Protein AF-A0A6A5RHP3-F1 (afdb_monomer)

Nearest PDB structures (foldseek):
  4u7b-assembly2_G-2  TM=4.394E-01  e=2.189E+00  Drosophila mauritiana
  4r79-assembly1_B  TM=4.518E-01  e=3.927E+00  Drosophila mauritiana
  4zm8-assembly2_C  TM=3.764E-01  e=1.802E+00  Ixodes scapularis
  3hot-assembly1_B  TM=4.036E-01  e=3.029E+00  Drosophila mauritiana
  4zm8-assembly2_D  TM=2.790E-01  e=7.261E-01  Ixodes scapularis

Solvent-accessible surface area (backbone atoms only — not comparable to full-atom values): 5475 Å² total; per-residue (Å²): 109,70,67,60,52,26,63,76,68,71,54,48,49,79,76,36,71,51,75,49,78,50,74,46,79,50,55,72,89,58,91,67,85,79,82,90,59,97,64,84,64,97,72,76,79,87,64,81,62,84,68,58,44,63,36,34,40,40,41,39,41,28,69,66,75,47,68,55,86,65,49,78,47,68,77,84,78,89,86,77,79,135

Organism: NCBI:txid1150837

Foldseek 3Di:
DVVVVCVVVVPDLQNAKDKDKDKDKDFDPDQDDDDPDPDDDPDGDRDDDPGIWIKMWMWMAGSVGDIDDIDIDTDDDDPDDD

Sequence (82 aa):
LVENTKAKYSIEDKDTYNFKKSSFIIGVILTGAVVTGSKPASRPELVQPGDREWVTVIQSICAARYATPPFIIYKGRVYISA

Secondary structure (DSSP, 8-state):
-HHHHHHHHT--GGG-EEEEEEEEEEE---------SSS--SS---PPPS-EEEEEEEEEEETTS-BPPPEEEPPP------

Radius of gyration: 23.02 Å; Cα contacts (8 Å, |Δi|>4): 96; chains: 1; bounding box: 48×46×57 Å

Structure (mmCIF, N/CA/C/O backbone):
data_AF-A0A6A5RHP3-F1
#
_entry.id   AF-A0A6A5RHP3-F1
#
loop_
_atom_site.group_PDB
_atom_site.id
_atom_site.type_symbol
_atom_site.label_atom_id
_atom_site.label_alt_id
_atom_site.label_comp_id
_atom_site.label_asym_id
_atom_site.label_entity_id
_atom_site.label_seq_id
_atom_site.pdbx_PDB_ins_code
_atom_site.Cartn_x
_atom_site.Cartn_y
_atom_site.Cartn_z
_atom_site.occupancy
_atom_site.B_iso_or_equiv
_atom_site.auth_seq_id
_atom_site.auth_comp_id
_atom_site.auth_asym_id
_atom_site.auth_atom_id
_atom_site.pdbx_PDB_model_num
ATOM 1 N N . LEU A 1 1 ? -2.015 3.567 26.267 1.00 92.12 1 LEU A N 1
ATOM 2 C CA . LEU A 1 1 ? -2.183 4.808 25.469 1.00 92.12 1 LEU A CA 1
ATOM 3 C C . LEU A 1 1 ? -3.235 4.628 24.378 1.00 92.12 1 LEU A C 1
ATOM 5 O O . LEU A 1 1 ? -4.244 5.308 24.450 1.00 92.12 1 LEU A O 1
ATOM 9 N N . VAL A 1 2 ? -3.040 3.702 23.428 1.00 92.62 2 VAL A N 1
ATOM 10 C CA . VAL A 1 2 ? -3.977 3.471 22.307 1.00 92.62 2 VAL A CA 1
ATOM 11 C C . VAL A 1 2 ? -5.400 3.159 22.785 1.00 92.62 2 VAL A C 1
ATOM 13 O O . VAL A 1 2 ? -6.320 3.872 22.408 1.00 92.62 2 VAL A O 1
ATOM 16 N N . GLU A 1 3 ? -5.586 2.174 23.668 1.00 94.94 3 GLU A N 1
ATOM 17 C CA . GLU A 1 3 ? -6.917 1.798 24.183 1.00 94.94 3 GLU A CA 1
ATOM 18 C C . GLU A 1 3 ? -7.615 2.948 24.925 1.00 94.94 3 GLU A C 1
ATOM 20 O O . GLU A 1 3 ? -8.780 3.230 24.661 1.00 94.94 3 GLU A O 1
ATOM 25 N N . ASN A 1 4 ? -6.889 3.688 25.773 1.00 97.69 4 ASN A N 1
ATOM 26 C CA . ASN A 1 4 ? -7.432 4.859 26.475 1.00 97.69 4 ASN A CA 1
ATOM 27 C C 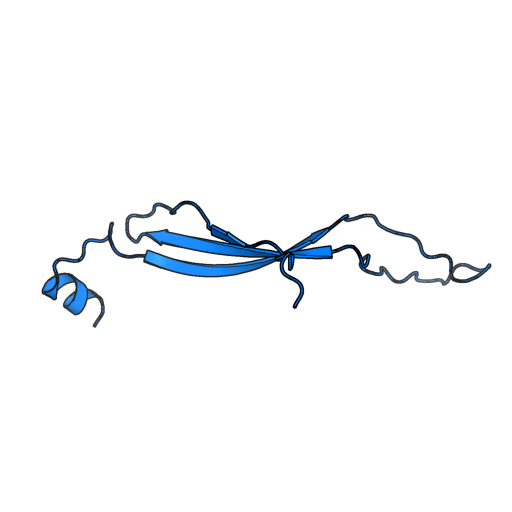. ASN A 1 4 ? -7.884 5.960 25.503 1.00 97.69 4 ASN A C 1
ATOM 29 O O . ASN A 1 4 ? -8.919 6.584 25.721 1.00 97.69 4 ASN A O 1
ATOM 33 N N . THR A 1 5 ? -7.128 6.201 24.426 1.00 97.00 5 THR A N 1
ATOM 34 C CA . THR A 1 5 ? -7.523 7.145 23.371 1.00 97.00 5 THR A CA 1
ATOM 35 C C . THR A 1 5 ? -8.780 6.657 22.655 1.00 97.00 5 THR A C 1
ATOM 37 O O . THR A 1 5 ? -9.700 7.446 22.454 1.00 97.00 5 THR A O 1
ATOM 40 N N . LYS A 1 6 ? -8.862 5.361 22.326 1.00 96.81 6 LYS A N 1
ATOM 41 C CA . LYS A 1 6 ? -10.060 4.785 21.703 1.00 96.81 6 LYS A CA 1
ATOM 42 C C . LYS A 1 6 ? -11.287 4.942 22.597 1.00 96.81 6 LYS A C 1
ATOM 44 O O . LYS A 1 6 ? -12.306 5.431 22.125 1.00 96.81 6 LYS A O 1
ATOM 49 N N . ALA A 1 7 ? -11.160 4.637 23.889 1.00 97.38 7 ALA A N 1
ATOM 50 C CA . ALA A 1 7 ? -12.232 4.805 24.865 1.00 97.38 7 ALA A CA 1
ATOM 51 C C . ALA A 1 7 ? -12.667 6.275 25.011 1.00 97.38 7 ALA A C 1
ATOM 53 O O . ALA A 1 7 ? -13.857 6.571 24.975 1.00 97.38 7 ALA A O 1
ATOM 54 N N . LYS A 1 8 ? -11.713 7.213 25.109 1.00 98.19 8 LYS A N 1
ATOM 55 C CA . LYS A 1 8 ? -11.999 8.650 25.266 1.00 98.19 8 LYS A CA 1
ATOM 56 C C . LYS A 1 8 ? -12.805 9.234 24.101 1.00 98.19 8 LYS A C 1
ATOM 58 O O . LY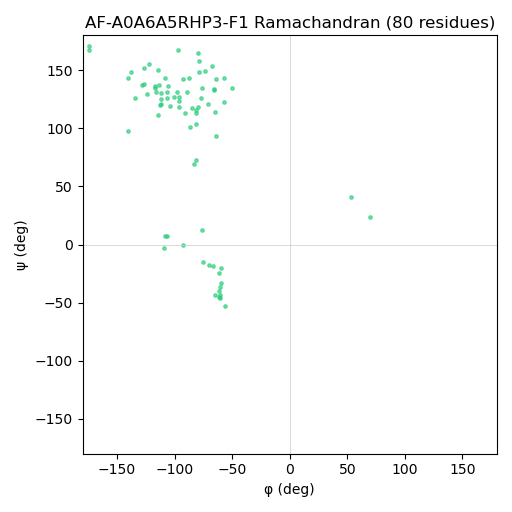S A 1 8 ? -13.626 10.118 24.323 1.00 98.19 8 LYS A O 1
ATOM 63 N N . TYR A 1 9 ? -12.550 8.773 22.878 1.00 97.88 9 TYR A N 1
ATOM 64 C CA . TYR A 1 9 ? -13.167 9.309 21.660 1.00 97.88 9 TYR A CA 1
ATOM 65 C C . TYR A 1 9 ? -14.204 8.373 21.031 1.00 97.88 9 TYR A C 1
ATOM 67 O O . TYR A 1 9 ? -14.688 8.665 19.943 1.00 97.88 9 TYR A O 1
ATOM 75 N N . SER A 1 10 ? -14.555 7.269 21.700 1.00 97.88 10 SER A N 1
ATOM 76 C CA . SER A 1 10 ? -15.465 6.245 21.164 1.00 97.88 10 SER A CA 1
ATOM 77 C C . SER A 1 10 ? -15.043 5.727 19.777 1.00 97.88 10 SER A C 1
ATOM 79 O O . SER A 1 10 ? -15.875 5.537 18.897 1.00 97.88 10 SER A O 1
ATOM 81 N N . ILE A 1 11 ? -13.737 5.522 19.567 1.00 97.56 11 ILE A N 1
ATOM 82 C CA . ILE A 1 11 ? -13.197 4.991 18.306 1.00 97.56 11 ILE A CA 1
ATOM 83 C C . ILE A 1 11 ? -13.341 3.471 18.319 1.00 97.56 11 ILE A C 1
ATOM 85 O O . ILE A 1 11 ? -12.687 2.783 19.109 1.00 97.56 11 ILE A O 1
ATOM 89 N N . GLU A 1 12 ? -14.151 2.941 17.411 1.00 96.94 12 GLU A N 1
ATOM 90 C CA . GLU A 1 12 ? -14.371 1.505 17.285 1.00 96.94 12 GLU A CA 1
ATOM 91 C C . GLU A 1 12 ? -13.228 0.814 16.518 1.00 96.94 12 GLU A C 1
ATOM 93 O O . GLU A 1 12 ? -12.411 1.435 15.828 1.00 96.94 12 GLU A O 1
ATOM 98 N N . ASP A 1 13 ? -13.155 -0.517 16.609 1.00 96.00 13 ASP A N 1
ATOM 99 C CA . ASP A 1 13 ? -12.191 -1.305 15.830 1.00 96.00 13 ASP A CA 1
ATOM 100 C C . ASP A 1 13 ? -12.382 -1.128 14.324 1.00 96.00 13 ASP A C 1
ATOM 102 O O . ASP A 1 13 ? -11.391 -1.101 13.595 1.00 96.00 13 ASP A O 1
ATOM 106 N N . LYS A 1 14 ? -13.626 -0.926 13.868 1.00 96.06 14 LYS A N 1
ATOM 107 C CA . LYS A 1 14 ? -13.950 -0.665 12.458 1.00 96.06 14 LYS A CA 1
ATOM 108 C C . LYS A 1 14 ? -13.406 0.680 11.947 1.00 96.06 14 LYS A C 1
ATOM 110 O O . LYS A 1 14 ? -13.267 0.852 10.740 1.00 96.06 14 LYS A O 1
ATOM 115 N N . ASP A 1 15 ? -13.059 1.588 12.859 1.00 95.44 15 ASP A N 1
ATOM 116 C CA . ASP A 1 15 ? -12.567 2.939 12.5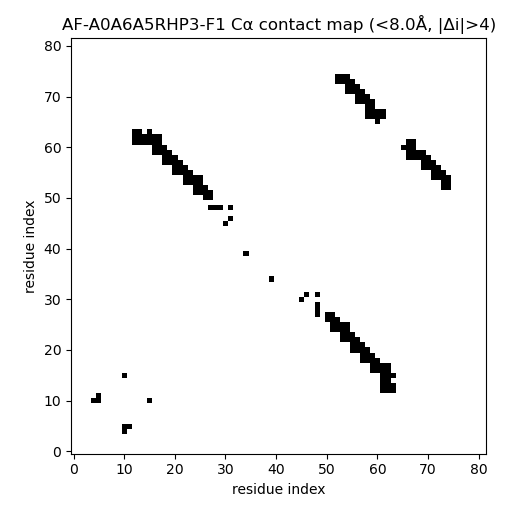70 1.00 95.44 15 ASP A CA 1
ATOM 117 C C . ASP A 1 15 ? -11.056 3.080 12.830 1.00 95.44 15 ASP A C 1
ATOM 119 O O . ASP A 1 15 ? -10.490 4.170 12.760 1.00 95.44 15 ASP A O 1
ATOM 123 N N . THR A 1 16 ? -10.367 1.973 13.128 1.00 96.38 16 THR A N 1
ATOM 124 C CA . THR A 1 16 ? -8.924 1.946 13.396 1.00 96.38 16 THR A CA 1
ATOM 125 C C . THR A 1 16 ? -8.191 1.218 12.277 1.00 96.38 16 THR A C 1
ATOM 127 O O . THR A 1 16 ? -8.429 0.033 12.056 1.00 96.38 16 THR A O 1
ATOM 130 N N . TYR A 1 17 ? -7.255 1.895 11.608 1.00 96.12 17 TYR A N 1
ATOM 131 C CA . TYR A 1 17 ? -6.569 1.368 10.425 1.00 96.12 17 TYR A CA 1
ATOM 132 C C . TYR A 1 17 ? -5.050 1.453 10.556 1.00 96.12 17 TYR A C 1
ATOM 134 O O . TYR A 1 17 ? -4.505 2.478 10.964 1.00 96.12 17 TYR A O 1
ATOM 142 N N . ASN A 1 18 ? -4.359 0.389 10.146 1.00 95.75 18 ASN A N 1
ATOM 143 C CA . ASN A 1 18 ? -2.915 0.403 9.938 1.00 95.75 18 ASN A CA 1
ATOM 144 C C . ASN A 1 18 ? -2.609 0.538 8.445 1.00 95.75 18 ASN A C 1
ATOM 146 O O . ASN A 1 18 ? -3.089 -0.270 7.651 1.00 95.75 18 ASN A O 1
ATOM 150 N N . PHE A 1 19 ? -1.783 1.517 8.074 1.00 95.50 19 PHE A N 1
ATOM 151 C CA . PHE A 1 19 ? -1.412 1.795 6.686 1.00 95.50 19 PHE A CA 1
ATOM 152 C C . PHE A 1 19 ? 0.036 1.404 6.403 1.00 95.50 19 PHE A C 1
ATOM 154 O O . PHE A 1 19 ? 0.934 1.625 7.218 1.00 95.50 19 PHE A O 1
ATOM 161 N N . LYS A 1 20 ? 0.290 0.884 5.200 1.00 95.94 20 LYS A N 1
ATOM 162 C CA . LYS A 1 20 ? 1.648 0.639 4.711 1.00 95.94 20 LYS A CA 1
ATOM 163 C C . LYS A 1 20 ? 1.766 0.984 3.234 1.00 95.94 20 LYS A C 1
ATOM 165 O O . LYS A 1 20 ? 0.861 0.733 2.444 1.00 95.94 20 LYS A O 1
ATOM 170 N N . LYS A 1 21 ? 2.932 1.522 2.879 1.00 96.25 21 LYS A N 1
ATOM 171 C CA . LYS A 1 21 ? 3.386 1.703 1.504 1.00 96.25 21 LYS A CA 1
ATOM 172 C C . LYS A 1 21 ? 4.318 0.556 1.117 1.00 96.25 21 LYS A C 1
ATOM 174 O O . LYS A 1 21 ? 5.268 0.274 1.849 1.00 96.25 21 LYS A O 1
ATOM 179 N N . SER A 1 22 ? 4.064 -0.047 -0.037 1.00 93.44 22 SER A N 1
ATOM 180 C CA . SER A 1 22 ? 4.973 -0.9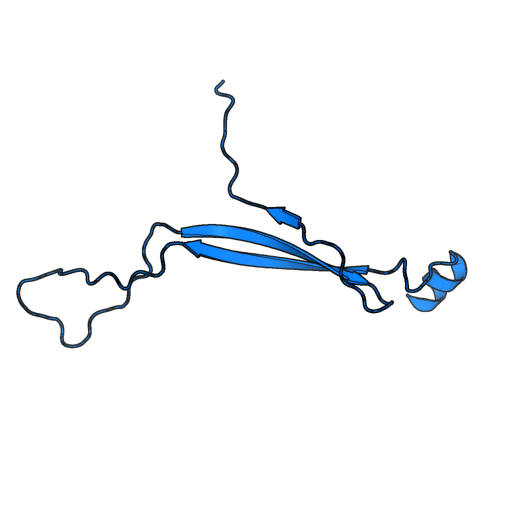78 -0.702 1.00 93.44 22 SER A CA 1
ATOM 181 C C . SER A 1 22 ? 5.199 -0.517 -2.138 1.00 93.44 22 SER A C 1
ATOM 183 O O . SER A 1 22 ? 4.263 -0.074 -2.800 1.00 93.44 22 SER A O 1
ATOM 185 N N . SER A 1 23 ? 6.438 -0.589 -2.612 1.00 91.75 23 SER A N 1
ATOM 186 C CA . SER A 1 23 ? 6.804 -0.212 -3.978 1.00 91.75 23 SER A CA 1
ATOM 187 C C . SER A 1 23 ? 7.332 -1.442 -4.705 1.00 91.75 23 SER A C 1
ATOM 189 O O . SER A 1 23 ? 8.138 -2.191 -4.159 1.00 91.75 23 SER A O 1
ATOM 191 N N . PHE A 1 24 ? 6.868 -1.642 -5.931 1.00 88.38 24 PHE A N 1
ATOM 192 C CA . PHE A 1 24 ? 7.202 -2.772 -6.788 1.00 88.38 24 PHE A CA 1
ATOM 193 C C . PHE A 1 24 ? 7.702 -2.231 -8.116 1.00 88.38 24 PHE A C 1
ATOM 195 O O . PHE A 1 24 ? 7.311 -1.146 -8.554 1.00 88.38 24 PHE A O 1
ATOM 202 N N . ILE A 1 25 ? 8.549 -3.013 -8.764 1.00 86.44 25 ILE A N 1
ATOM 203 C CA . ILE A 1 25 ? 8.976 -2.734 -10.121 1.00 86.44 25 ILE A CA 1
ATOM 204 C C . ILE A 1 25 ? 8.094 -3.561 -11.048 1.00 86.44 25 ILE A C 1
ATOM 206 O O . ILE A 1 25 ? 8.099 -4.788 -10.964 1.00 86.44 25 ILE A O 1
ATOM 210 N N . ILE A 1 26 ? 7.344 -2.891 -11.917 1.00 82.06 26 ILE A N 1
ATOM 211 C CA . ILE A 1 26 ? 6.566 -3.527 -12.975 1.00 82.06 26 ILE A CA 1
ATOM 212 C C . ILE A 1 26 ? 7.289 -3.254 -14.289 1.00 82.06 26 ILE A C 1
ATOM 214 O O . ILE A 1 26 ? 7.625 -2.120 -14.609 1.00 82.06 26 ILE A O 1
ATOM 218 N N . GLY A 1 27 ? 7.580 -4.303 -15.037 1.00 74.12 27 GLY A N 1
ATOM 219 C CA . GLY A 1 27 ? 8.295 -4.217 -16.301 1.00 74.12 27 GLY A CA 1
ATOM 220 C C . GLY A 1 27 ? 8.345 -5.585 -16.952 1.00 74.12 27 GLY A C 1
ATOM 221 O O . GLY A 1 27 ? 8.024 -6.596 -16.321 1.00 74.12 27 GLY A O 1
ATOM 222 N N . VAL A 1 28 ? 8.730 -5.622 -18.220 1.00 64.19 28 VAL A N 1
ATOM 223 C CA . VAL A 1 28 ? 8.831 -6.877 -18.960 1.00 64.19 28 VAL A CA 1
ATOM 224 C C . VAL A 1 28 ? 9.938 -7.732 -18.331 1.00 64.19 28 VAL A C 1
ATOM 226 O O . VAL A 1 28 ? 11.118 -7.382 -18.374 1.00 64.19 28 VAL A O 1
ATOM 229 N N . ILE A 1 29 ? 9.566 -8.870 -17.740 1.0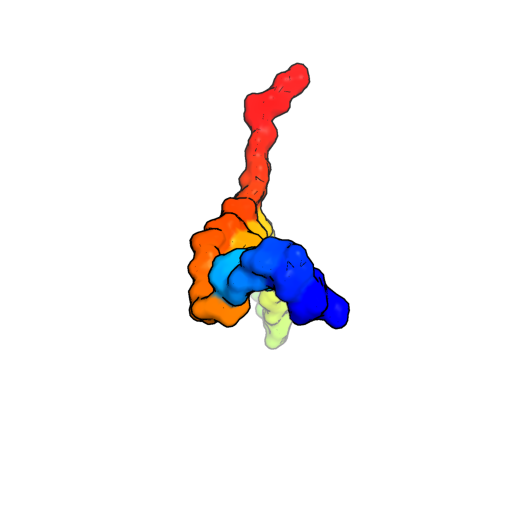0 60.62 29 ILE A N 1
ATOM 230 C CA . ILE A 1 29 ? 10.517 -9.892 -17.286 1.00 60.62 29 ILE A CA 1
ATOM 231 C C . ILE A 1 29 ? 10.858 -10.764 -18.498 1.00 60.62 29 ILE A C 1
ATOM 233 O O . ILE A 1 29 ? 10.432 -11.908 -18.605 1.00 60.62 29 ILE A O 1
ATOM 237 N N . LEU A 1 30 ? 11.582 -10.195 -19.460 1.00 57.59 30 LEU A N 1
ATOM 238 C CA . LEU A 1 30 ? 12.230 -10.978 -20.506 1.00 57.59 30 LEU A CA 1
ATOM 239 C C . LEU A 1 30 ? 13.677 -11.199 -20.076 1.00 57.59 30 LEU A C 1
ATOM 241 O O . LEU A 1 30 ? 14.415 -10.248 -19.816 1.00 57.59 30 LEU A O 1
ATOM 245 N N . THR A 1 31 ? 14.087 -12.462 -19.989 1.00 56.91 31 THR A N 1
ATOM 246 C CA . THR A 1 31 ? 15.501 -12.837 -19.962 1.00 56.91 31 THR A CA 1
ATOM 247 C C . THR A 1 31 ? 16.117 -12.428 -21.297 1.00 56.91 31 THR A C 1
ATOM 249 O O . THR A 1 31 ? 16.039 -13.152 -22.285 1.00 56.91 31 THR A O 1
ATOM 252 N N . GLY A 1 32 ? 16.687 -11.226 -21.349 1.00 58.66 32 GLY A N 1
ATOM 253 C CA . GLY A 1 32 ? 17.460 -10.765 -22.494 1.00 58.66 32 GLY A CA 1
ATOM 254 C C . GLY A 1 32 ? 18.865 -11.354 -22.437 1.00 58.66 32 GLY A C 1
ATOM 255 O O . GLY A 1 32 ? 19.603 -11.091 -21.491 1.00 58.66 32 GLY A O 1
ATOM 256 N N . ALA A 1 33 ? 19.248 -12.143 -23.439 1.00 63.66 33 ALA A N 1
ATOM 257 C CA . ALA A 1 33 ? 20.647 -12.500 -23.640 1.00 63.66 33 ALA A CA 1
ATOM 258 C C . ALA A 1 33 ? 21.340 -11.345 -24.374 1.00 63.66 33 ALA A C 1
ATOM 260 O O . ALA A 1 33 ? 21.029 -11.066 -25.531 1.00 63.66 33 ALA A O 1
ATOM 261 N N . VAL A 1 34 ? 22.268 -10.660 -23.704 1.00 64.25 34 VAL A N 1
ATOM 262 C CA . VAL A 1 34 ? 23.112 -9.642 -24.342 1.00 64.25 34 VAL A CA 1
ATOM 263 C C . VAL A 1 34 ? 24.381 -10.326 -24.843 1.00 64.25 34 VAL A C 1
ATOM 265 O O . VAL A 1 34 ? 25.187 -10.810 -24.050 1.00 64.25 34 VAL A O 1
ATOM 268 N N . VAL A 1 35 ? 24.563 -10.387 -26.164 1.00 70.31 35 VAL A N 1
ATOM 269 C CA . VAL A 1 35 ? 25.782 -10.930 -26.779 1.00 70.31 35 VAL A CA 1
ATOM 270 C C . VAL A 1 35 ? 26.814 -9.808 -26.879 1.00 70.31 35 VAL A C 1
ATOM 272 O O . VAL A 1 35 ? 26.727 -8.954 -27.755 1.00 70.31 35 VAL A O 1
ATOM 275 N N . THR A 1 36 ? 27.786 -9.791 -25.966 1.00 72.38 36 THR A N 1
ATOM 276 C CA . THR A 1 36 ? 28.854 -8.772 -25.913 1.00 72.38 36 THR A CA 1
ATOM 277 C C . THR A 1 36 ? 30.123 -9.169 -26.675 1.00 72.38 36 THR A C 1
ATOM 279 O O . THR A 1 36 ? 31.079 -8.398 -26.729 1.00 72.38 36 THR A O 1
ATOM 282 N N . GLY A 1 37 ? 30.153 -10.356 -27.287 1.00 74.19 37 GLY A N 1
ATOM 283 C CA . GLY A 1 37 ? 31.302 -10.847 -28.044 1.00 74.19 37 GLY A CA 1
ATOM 284 C C . GLY A 1 37 ? 31.027 -12.165 -28.765 1.00 74.19 37 GLY A C 1
ATOM 285 O O . GLY A 1 37 ? 30.006 -12.813 -28.549 1.00 74.19 37 GLY A O 1
ATOM 286 N N . SER A 1 38 ? 31.958 -12.575 -29.627 1.00 76.44 38 SER A N 1
ATOM 287 C CA . SER A 1 38 ? 31.847 -13.796 -30.442 1.00 76.44 38 SER A CA 1
ATOM 288 C C . SER A 1 38 ? 32.083 -15.097 -29.667 1.00 76.44 38 SER A C 1
ATOM 290 O O . SER A 1 38 ? 31.755 -16.172 -30.165 1.00 76.44 38 SER A O 1
ATOM 292 N N . LYS A 1 39 ? 32.646 -15.022 -28.454 1.00 76.25 39 LYS A N 1
ATOM 293 C CA . LYS A 1 39 ? 32.829 -16.163 -27.549 1.00 76.25 39 LYS A CA 1
ATOM 294 C C . LYS A 1 39 ? 31.923 -15.995 -26.327 1.00 76.25 39 LYS A C 1
ATOM 296 O O . LYS A 1 39 ? 31.960 -14.927 -25.714 1.00 76.25 39 LYS A O 1
ATOM 301 N N . PRO A 1 40 ? 31.147 -17.021 -25.941 1.00 67.00 40 PRO A N 1
ATOM 302 C CA . PRO A 1 40 ? 30.335 -16.954 -24.736 1.00 67.00 40 PRO A CA 1
ATOM 303 C C . PRO A 1 40 ? 31.240 -16.874 -23.502 1.00 67.00 40 PRO A C 1
ATOM 305 O O . PRO A 1 40 ? 32.191 -17.647 -23.364 1.00 67.00 40 PRO A O 1
ATOM 308 N N . ALA A 1 41 ? 30.944 -15.945 -22.593 1.00 69.12 41 ALA A N 1
ATOM 309 C CA . ALA A 1 41 ? 31.527 -15.978 -21.258 1.00 69.12 41 ALA A CA 1
ATOM 310 C C . ALA A 1 41 ? 31.051 -17.252 -20.542 1.00 69.12 41 ALA A C 1
ATOM 312 O O . ALA A 1 41 ? 29.894 -17.649 -20.684 1.00 69.12 41 ALA A O 1
ATOM 313 N N . SER A 1 42 ? 31.919 -17.882 -19.746 1.00 72.75 42 SER A N 1
ATOM 314 C CA . SER A 1 42 ? 31.576 -19.098 -18.988 1.00 72.75 42 SER A CA 1
ATOM 315 C C . SER A 1 42 ? 30.409 -18.892 -18.014 1.00 72.75 42 SER A C 1
ATOM 317 O O . SER A 1 42 ? 29.756 -19.855 -17.619 1.00 72.75 42 SER A O 1
ATOM 319 N N . ARG A 1 43 ? 30.133 -17.634 -17.646 1.00 73.62 43 ARG A N 1
ATOM 320 C CA . ARG A 1 43 ? 29.019 -17.226 -16.795 1.00 73.62 43 ARG A CA 1
ATOM 321 C C . ARG A 1 43 ? 28.403 -15.921 -17.318 1.00 73.62 43 ARG A C 1
ATOM 323 O O . ARG A 1 43 ? 28.942 -14.854 -17.030 1.00 73.62 43 ARG A O 1
ATOM 330 N N . PRO A 1 44 ? 27.308 -15.974 -18.089 1.00 67.94 44 PRO A N 1
ATOM 331 C CA . PRO A 1 44 ? 26.589 -14.766 -18.478 1.00 67.94 44 PRO A CA 1
ATOM 332 C C . PRO A 1 44 ? 25.963 -14.098 -17.243 1.00 67.94 44 PRO A C 1
ATOM 334 O O . PRO A 1 44 ? 25.354 -14.772 -16.409 1.00 67.94 44 PRO A O 1
ATOM 337 N N . GLU A 1 45 ? 26.116 -12.779 -17.114 1.00 68.88 45 GLU A N 1
ATOM 338 C CA . GLU A 1 45 ? 25.403 -12.002 -16.097 1.00 68.88 45 GLU A CA 1
ATOM 339 C C . GLU A 1 45 ? 23.942 -11.800 -16.505 1.00 68.88 45 GLU A C 1
ATOM 341 O O . GLU A 1 45 ? 23.630 -11.441 -17.641 1.00 68.88 45 GLU A O 1
ATOM 346 N N . LEU A 1 46 ? 23.037 -12.008 -15.549 1.00 67.81 46 LEU A N 1
ATOM 347 C CA . LEU A 1 46 ? 21.633 -11.655 -15.706 1.00 67.81 46 LEU A CA 1
ATOM 348 C C . LEU A 1 46 ? 21.473 -10.162 -15.424 1.00 67.81 46 LEU A C 1
ATOM 350 O O . LEU A 1 46 ? 21.478 -9.733 -14.270 1.00 67.81 46 LEU A O 1
ATOM 354 N N . VAL A 1 47 ? 21.317 -9.374 -16.484 1.00 68.94 47 VAL A N 1
ATOM 355 C CA . VAL A 1 47 ? 21.019 -7.945 -16.376 1.00 68.94 47 VAL A CA 1
ATOM 356 C C . VAL A 1 47 ? 19.509 -7.752 -16.332 1.00 68.94 47 VAL A C 1
ATOM 358 O O . VAL A 1 47 ? 18.760 -8.300 -17.139 1.00 68.94 47 VAL A O 1
ATOM 361 N N . GLN A 1 48 ? 19.051 -6.962 -15.367 1.00 66.25 48 GLN A N 1
ATOM 362 C CA . GLN A 1 48 ? 17.653 -6.561 -15.271 1.00 66.25 48 GLN A CA 1
ATOM 363 C C . GLN A 1 48 ? 17.344 -5.564 -16.410 1.00 66.25 48 GLN A C 1
ATOM 365 O O . GLN A 1 48 ? 18.003 -4.526 -16.465 1.00 66.25 48 GLN A O 1
ATOM 370 N N . PRO A 1 49 ? 16.380 -5.840 -17.316 1.00 68.44 49 PRO A N 1
ATOM 371 C CA . PRO A 1 49 ? 16.057 -4.942 -18.429 1.00 68.44 49 PRO A CA 1
ATOM 372 C C . PRO A 1 49 ? 15.667 -3.540 -17.947 1.00 68.44 49 PRO A C 1
ATOM 374 O O . PRO A 1 49 ? 14.997 -3.418 -16.923 1.00 68.44 49 PRO A O 1
ATOM 377 N N . GLY A 1 50 ? 16.059 -2.495 -18.684 1.00 68.62 50 GLY A N 1
ATOM 378 C CA . GLY A 1 50 ? 15.835 -1.092 -18.300 1.00 68.62 50 GLY A CA 1
ATOM 379 C C . GLY A 1 50 ? 14.377 -0.613 -18.365 1.00 68.62 50 GLY A C 1
ATOM 380 O O . GLY A 1 50 ? 14.044 0.384 -17.728 1.00 68.62 50 GLY A O 1
ATOM 381 N N . ASP A 1 51 ? 13.499 -1.334 -19.069 1.00 72.31 51 ASP A N 1
ATOM 382 C CA . ASP A 1 51 ? 12.083 -0.980 -19.250 1.00 72.31 51 ASP A CA 1
ATOM 383 C C . ASP A 1 51 ? 11.234 -1.387 -18.042 1.00 72.31 51 ASP A C 1
ATOM 385 O O . ASP A 1 51 ? 10.476 -2.363 -18.047 1.00 72.31 51 ASP A O 1
ATOM 389 N N . ARG A 1 52 ? 11.417 -0.638 -16.956 1.00 73.69 52 ARG A N 1
ATOM 390 C CA . ARG A 1 52 ? 10.827 -0.899 -15.648 1.00 73.69 52 ARG A CA 1
ATOM 391 C C . ARG A 1 52 ? 10.260 0.371 -15.050 1.00 73.69 52 ARG A C 1
ATOM 393 O O . ARG A 1 52 ? 10.966 1.361 -14.870 1.00 73.69 52 ARG A O 1
ATOM 400 N N . GLU A 1 53 ? 8.992 0.316 -14.681 1.00 83.38 53 GLU A N 1
ATOM 401 C CA . GLU A 1 53 ? 8.304 1.393 -13.991 1.00 83.38 53 GLU A CA 1
ATOM 402 C C . GLU A 1 53 ? 8.093 1.039 -12.521 1.00 83.38 53 GLU A C 1
ATOM 404 O O . GLU A 1 53 ? 7.710 -0.074 -12.156 1.00 83.38 53 GLU A O 1
ATOM 409 N N . TRP A 1 54 ? 8.344 2.014 -11.652 1.00 88.12 54 TRP A N 1
ATOM 410 C CA . TRP A 1 54 ? 7.991 1.901 -10.247 1.00 88.12 54 TRP A CA 1
ATOM 411 C C . TRP A 1 54 ? 6.494 2.124 -10.079 1.00 88.12 54 TRP A C 1
ATOM 413 O O . TRP A 1 54 ? 5.967 3.171 -10.455 1.00 88.12 54 TRP A O 1
ATOM 423 N N . VAL A 1 55 ? 5.834 1.165 -9.443 1.00 92.31 55 VAL A N 1
ATOM 424 C CA . VAL A 1 55 ? 4.450 1.285 -8.993 1.00 92.31 55 VAL A CA 1
ATOM 425 C C . VAL A 1 55 ? 4.430 1.181 -7.483 1.00 92.31 55 VAL A C 1
ATOM 427 O O . VAL A 1 55 ? 5.124 0.365 -6.881 1.00 92.31 55 VAL A O 1
ATOM 430 N N . THR A 1 56 ? 3.658 2.047 -6.844 1.00 94.88 56 THR A N 1
ATOM 431 C CA . THR A 1 56 ? 3.521 2.065 -5.390 1.00 94.88 56 T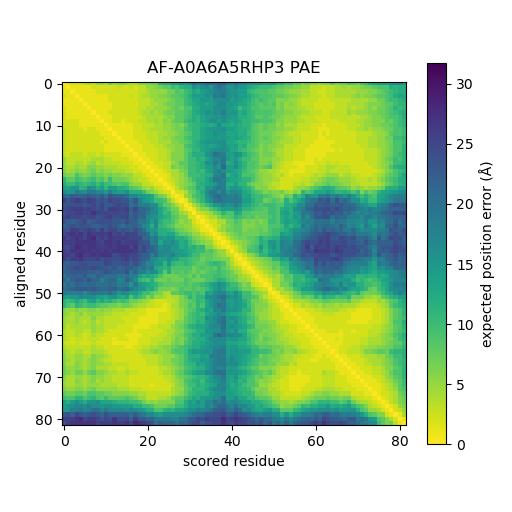HR A CA 1
ATOM 432 C C . THR A 1 56 ? 2.090 1.735 -5.010 1.00 94.88 56 THR A C 1
ATOM 434 O O . THR A 1 56 ? 1.166 2.355 -5.522 1.00 94.88 56 THR A O 1
ATOM 437 N N . VAL A 1 57 ? 1.912 0.811 -4.070 1.00 95.81 57 VAL A N 1
ATOM 438 C CA . VAL A 1 57 ? 0.625 0.526 -3.433 1.00 95.81 57 VAL A CA 1
ATOM 439 C C . VAL A 1 57 ? 0.641 1.071 -2.012 1.00 95.81 57 VAL A C 1
ATOM 441 O O . VAL A 1 57 ? 1.572 0.820 -1.242 1.00 95.81 57 VAL A O 1
ATOM 444 N N . ILE A 1 58 ? -0.411 1.800 -1.660 1.00 96.19 58 ILE A N 1
ATOM 445 C CA . ILE A 1 58 ? -0.769 2.115 -0.281 1.00 96.19 58 ILE A CA 1
ATOM 446 C C . ILE A 1 58 ? -1.950 1.219 0.076 1.00 96.19 58 ILE A C 1
ATOM 448 O O . ILE A 1 58 ? -3.002 1.281 -0.559 1.00 96.19 58 ILE A O 1
ATOM 452 N N . GLN A 1 59 ? -1.766 0.381 1.086 1.00 96.75 59 GLN A N 1
ATOM 453 C CA . GLN A 1 59 ? -2.783 -0.548 1.569 1.00 96.75 59 GLN A CA 1
ATOM 454 C C . GLN A 1 59 ? -3.062 -0.305 3.048 1.00 96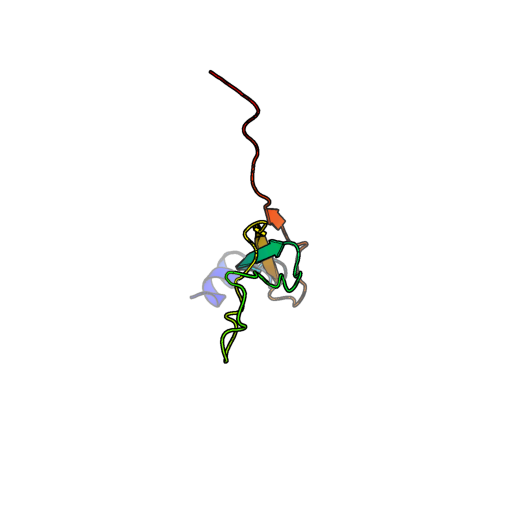.75 59 GLN A C 1
ATOM 456 O O . GLN A 1 59 ? -2.188 0.177 3.778 1.00 96.75 59 GLN A O 1
ATOM 461 N N . SER A 1 60 ? -4.261 -0.679 3.490 1.00 96.94 60 SER A N 1
ATOM 462 C CA . SER A 1 60 ? -4.632 -0.606 4.897 1.00 96.94 60 SER A CA 1
ATOM 463 C C . SER A 1 60 ? -5.412 -1.832 5.353 1.00 96.94 60 SER A C 1
ATOM 465 O O . SER A 1 60 ? -6.136 -2.449 4.567 1.00 96.94 60 SER A O 1
ATOM 467 N N . ILE A 1 61 ? -5.241 -2.184 6.627 1.00 96.81 61 ILE A N 1
ATOM 468 C CA . ILE A 1 61 ? -6.025 -3.217 7.308 1.00 96.81 61 ILE A CA 1
ATOM 469 C C . ILE A 1 61 ? -6.663 -2.586 8.539 1.00 96.81 61 ILE A C 1
ATOM 471 O O . ILE A 1 61 ? -5.991 -1.931 9.340 1.00 96.81 61 ILE A O 1
ATOM 475 N N . CYS A 1 62 ? -7.965 -2.796 8.666 1.00 96.50 62 CYS A N 1
ATOM 476 C CA . CYS A 1 62 ? -8.765 -2.375 9.797 1.00 96.50 62 CYS A CA 1
ATOM 477 C C . CYS A 1 62 ? -8.581 -3.331 10.989 1.00 96.50 62 CYS A C 1
ATOM 479 O O . CYS A 1 62 ? -8.427 -4.540 10.795 1.00 96.50 62 CYS A O 1
ATOM 481 N N . ALA A 1 63 ? -8.671 -2.836 12.226 1.00 96.12 63 ALA A N 1
ATOM 482 C CA . ALA A 1 63 ? -8.663 -3.693 13.417 1.00 96.12 63 ALA A CA 1
ATOM 483 C C . ALA A 1 63 ? -9.856 -4.675 13.442 1.00 96.12 63 ALA A C 1
ATOM 485 O O . ALA A 1 63 ? -9.733 -5.777 13.972 1.00 96.12 63 ALA A O 1
ATOM 486 N N . ALA A 1 64 ? -10.954 -4.345 12.751 1.00 96.44 64 ALA A N 1
ATOM 487 C CA . ALA A 1 64 ? -12.075 -5.250 12.475 1.00 96.44 64 ALA A CA 1
ATOM 488 C C . ALA A 1 64 ? -11.798 -6.300 11.369 1.00 96.44 64 ALA A C 1
ATOM 490 O O . ALA A 1 64 ? -12.714 -6.981 10.916 1.00 96.44 64 ALA A O 1
ATOM 491 N N . ARG A 1 65 ? -10.533 -6.471 10.956 1.00 95.06 65 ARG A N 1
ATOM 492 C CA . ARG A 1 65 ? -10.026 -7.553 10.085 1.00 95.06 65 ARG A CA 1
ATOM 493 C C . ARG A 1 65 ? -10.465 -7.518 8.619 1.00 95.06 65 ARG A C 1
ATOM 495 O O . ARG A 1 65 ? -10.401 -8.543 7.945 1.00 95.06 65 ARG A O 1
ATOM 502 N N . TYR A 1 66 ? -10.839 -6.356 8.097 1.00 95.69 66 TYR A N 1
ATOM 503 C CA . TYR A 1 66 ? -11.043 -6.164 6.660 1.00 95.69 66 TYR A CA 1
ATOM 504 C C . TYR A 1 66 ? -10.022 -5.184 6.076 1.00 95.69 66 TYR A C 1
ATOM 506 O O . TYR A 1 66 ? -9.515 -4.296 6.766 1.00 95.69 66 TYR A O 1
ATOM 514 N N . ALA A 1 67 ? -9.696 -5.373 4.799 1.00 95.50 67 ALA A N 1
ATOM 515 C CA . ALA A 1 67 ? -8.819 -4.481 4.054 1.00 95.50 67 ALA A CA 1
ATOM 516 C C . ALA A 1 67 ? -9.645 -3.423 3.318 1.00 95.50 67 ALA A C 1
ATOM 518 O O . ALA A 1 67 ? -10.713 -3.723 2.782 1.00 95.50 67 ALA A O 1
ATOM 519 N N . THR A 1 68 ? -9.141 -2.193 3.262 1.00 93.75 68 THR A N 1
ATOM 520 C CA . THR A 1 68 ? -9.707 -1.178 2.365 1.00 93.75 68 THR A CA 1
ATOM 521 C C . THR A 1 68 ? -9.215 -1.415 0.938 1.00 93.75 68 THR A C 1
ATOM 523 O O . THR A 1 68 ? -8.134 -1.987 0.760 1.00 93.75 68 THR A O 1
ATOM 526 N N . PRO A 1 69 ? -9.929 -0.921 -0.090 1.00 96.12 69 PRO A N 1
ATOM 527 C CA . PRO A 1 69 ? -9.380 -0.862 -1.438 1.00 96.12 69 PRO A CA 1
ATOM 528 C C . PRO A 1 69 ? -7.987 -0.201 -1.438 1.00 96.12 69 PRO A C 1
ATOM 530 O O . PRO A 1 69 ? -7.798 0.812 -0.752 1.00 96.12 69 PRO A O 1
ATOM 533 N N . PRO A 1 70 ? -6.995 -0.773 -2.142 1.00 94.56 70 PRO A N 1
ATOM 534 C CA . PRO A 1 70 ? -5.658 -0.202 -2.199 1.00 94.56 70 PRO A CA 1
ATOM 535 C C . PRO A 1 70 ? -5.634 1.049 -3.080 1.00 94.56 70 PRO A C 1
ATOM 537 O O . PRO A 1 70 ? -6.340 1.134 -4.084 1.00 94.56 70 PRO A O 1
ATOM 540 N N . PHE A 1 71 ? -4.749 1.987 -2.754 1.00 95.06 71 PHE A N 1
ATOM 541 C CA . PHE A 1 71 ? -4.407 3.094 -3.645 1.00 95.06 71 PHE A CA 1
ATOM 542 C C . PHE A 1 71 ? -3.150 2.741 -4.429 1.00 95.06 71 PHE A C 1
ATOM 544 O O . PHE A 1 71 ? -2.124 2.399 -3.839 1.00 95.06 71 PHE A O 1
ATOM 551 N N . ILE A 1 72 ? -3.223 2.841 -5.754 1.00 94.44 72 ILE A N 1
ATOM 552 C CA . ILE A 1 72 ? -2.121 2.516 -6.661 1.00 94.44 72 ILE A CA 1
ATOM 553 C C . ILE A 1 72 ? -1.628 3.806 -7.307 1.00 94.44 72 ILE A C 1
ATOM 555 O O . ILE A 1 72 ? -2.403 4.550 -7.903 1.00 94.44 72 ILE A O 1
ATOM 559 N N . ILE A 1 73 ? -0.333 4.071 -7.180 1.00 93.75 73 ILE A N 1
ATOM 560 C CA . ILE A 1 73 ? 0.328 5.253 -7.725 1.00 93.75 73 ILE A CA 1
ATOM 561 C C . ILE A 1 73 ? 1.282 4.798 -8.827 1.00 93.75 73 ILE A C 1
ATOM 563 O O . ILE A 1 73 ? 2.220 4.036 -8.570 1.00 93.75 73 ILE A O 1
ATOM 567 N N . TYR A 1 74 ? 1.037 5.299 -10.036 1.00 91.00 74 TYR A N 1
ATOM 568 C CA . TYR A 1 74 ? 1.893 5.122 -11.206 1.00 91.00 74 TYR A CA 1
ATOM 569 C C . T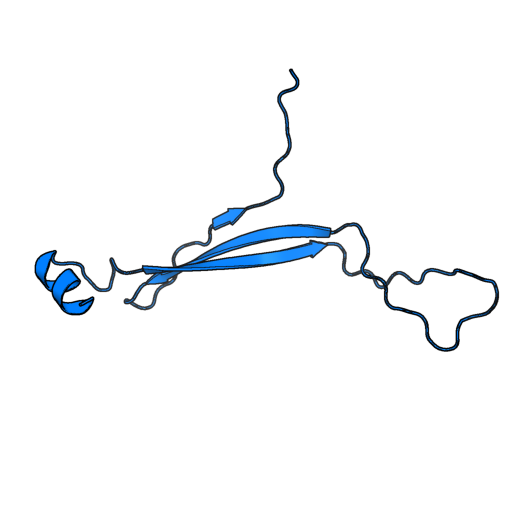YR A 1 74 ? 2.816 6.323 -11.401 1.00 91.00 74 TYR A C 1
ATOM 571 O O . TYR A 1 74 ? 2.631 7.387 -10.803 1.00 91.00 74 TYR A O 1
ATOM 579 N N . LYS A 1 75 ? 3.807 6.158 -12.280 1.00 87.25 75 LYS A N 1
ATOM 580 C CA . LYS A 1 75 ? 4.653 7.256 -12.740 1.00 87.25 75 LYS A CA 1
ATOM 581 C C . LYS A 1 75 ? 3.782 8.356 -13.360 1.00 87.25 75 LYS A C 1
ATOM 583 O O . LYS A 1 75 ? 3.039 8.114 -14.309 1.00 87.25 75 LYS A O 1
ATOM 588 N N . GLY A 1 76 ? 3.882 9.569 -12.821 1.00 87.69 76 GLY A N 1
ATOM 589 C CA . GLY A 1 76 ? 3.213 10.736 -13.389 1.00 87.69 76 GLY A CA 1
ATOM 590 C C . GLY A 1 76 ? 3.796 11.117 -14.752 1.00 87.69 76 GLY A C 1
ATOM 591 O O . GLY A 1 76 ? 4.967 10.858 -15.037 1.00 87.69 76 GLY A O 1
ATOM 592 N N . ARG A 1 77 ? 2.984 11.768 -15.587 1.00 85.06 77 ARG A N 1
ATOM 593 C CA . ARG A 1 77 ? 3.433 12.444 -16.810 1.00 85.06 77 ARG A CA 1
ATOM 594 C C . ARG A 1 77 ? 3.224 13.946 -16.645 1.00 85.06 77 ARG A C 1
ATOM 596 O O . ARG A 1 77 ? 2.197 14.369 -16.119 1.00 85.06 77 ARG A O 1
ATOM 603 N N . VAL A 1 78 ? 4.203 14.739 -17.067 1.00 85.19 78 VAL A N 1
ATOM 604 C CA . VAL A 1 78 ? 4.085 16.201 -17.091 1.00 85.19 78 VAL A CA 1
ATOM 605 C C . VAL A 1 78 ? 3.396 16.581 -18.396 1.00 85.19 78 VAL A C 1
ATOM 607 O O . VAL A 1 78 ? 3.918 16.288 -19.467 1.00 85.19 78 VAL A O 1
ATOM 610 N N . TYR A 1 79 ? 2.218 17.195 -18.300 1.00 78.25 79 TYR A N 1
ATOM 611 C CA . TYR A 1 79 ? 1.430 17.630 -19.463 1.00 78.25 79 TYR A CA 1
ATOM 612 C C . TYR A 1 79 ? 1.390 19.150 -19.638 1.00 78.25 79 TYR A C 1
ATOM 614 O O . TYR A 1 79 ? 0.808 19.636 -20.600 1.00 78.25 79 TYR A O 1
ATOM 622 N N . ILE A 1 80 ? 1.997 19.897 -18.717 1.00 76.75 80 ILE A N 1
ATOM 623 C CA . ILE A 1 80 ? 2.045 21.356 -18.756 1.00 76.75 80 ILE A CA 1
ATOM 624 C C . ILE A 1 80 ? 3.508 21.742 -18.959 1.00 76.75 80 ILE A C 1
ATOM 626 O O . ILE A 1 80 ? 4.338 21.494 -18.082 1.00 76.75 80 ILE A O 1
ATOM 630 N N . SER A 1 81 ? 3.823 22.284 -20.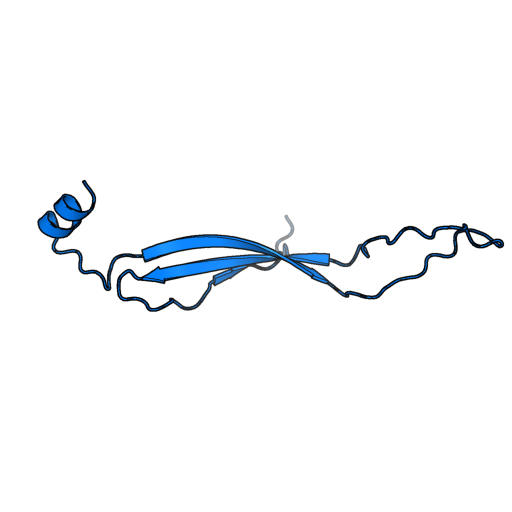134 1.00 71.12 81 SER A N 1
ATOM 631 C CA . SER A 1 81 ? 5.080 22.990 -20.382 1.00 71.12 81 SER A CA 1
ATOM 632 C C . SER A 1 81 ? 4.913 24.460 -19.997 1.00 71.12 81 SER A C 1
ATOM 634 O O . SER A 1 81 ? 3.830 25.016 -20.186 1.00 71.12 81 SER A O 1
ATOM 636 N N . ALA A 1 82 ? 5.972 25.053 -19.442 1.00 68.62 82 ALA A N 1
ATOM 637 C CA . ALA A 1 82 ? 6.074 26.498 -19.241 1.00 68.62 82 ALA A CA 1
ATOM 638 C C . ALA A 1 82 ? 6.109 27.253 -20.578 1.00 68.62 82 ALA A C 1
ATOM 640 O O . ALA A 1 82 ? 6.557 26.641 -21.578 1.00 68.62 82 ALA A O 1
#

Mean predicted aligned error: 9.7 Å

pLDDT: mean 84.79, std 12.88, range [56.91, 98.19]